Protein AF-A0A3M2YNQ0-F1 (afdb_monomer)

Organism: Pseudomonas syringae pv. maculicola (NCBI:txid59511)

Radius of gyration: 17.71 Å; Cα contacts (8 Å, |Δi|>4): 78; chains: 1; bounding box: 39×14×44 Å

Solvent-accessible surface area (backbone atoms only — not comparab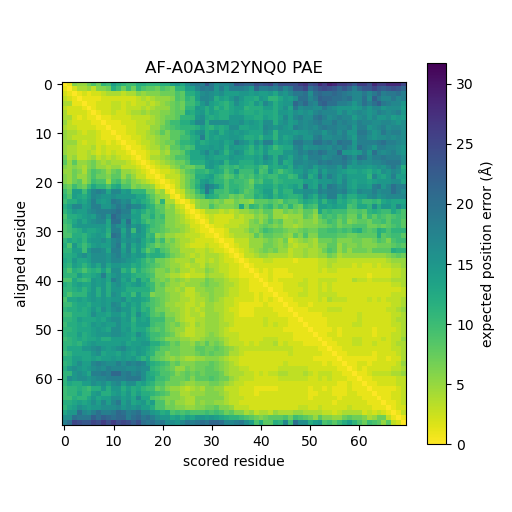le to full-atom values): 4644 Å² total; per-residue (Å²): 131,71,59,65,73,74,74,43,58,73,94,76,45,85,80,83,86,84,85,86,83,81,68,84,67,65,35,62,44,98,86,67,43,79,36,82,36,40,60,33,70,62,77,68,44,78,32,46,65,68,44,63,69,37,92,48,36,37,92,71,63,31,31,74,90,40,59,91,75,116

Secondary structure (DSSP, 8-state):
--HHHHHS-GGG----S----------B-TTSPBPS-EE-TTT--EE-HHHHHSTT-BTTTB-TTTTT--

Sequence (70 aa):
MLKYLEEVPEQESQWRGECFVFDNRVTVRHDLTEGDYDQCHACRTPISAEDRASEHYAPGVSCPHCWDSL

InterPro domains:
  IPR020936 tRNA uridine(34) hydroxylase [PTHR43268] (2-66)
  IPR036873 Rhodanese-like domain superfamily [G3DSA:3.40.250.10] (1-49)

Structure (mmCIF, N/CA/C/O backbone):
data_AF-A0A3M2YNQ0-F1
#
_entry.id   AF-A0A3M2YNQ0-F1
#
loop_
_atom_site.group_PDB
_atom_site.id
_atom_site.type_symbol
_atom_site.label_atom_id
_atom_site.label_alt_id
_atom_site.label_comp_id
_atom_site.label_asym_id
_atom_site.label_entity_id
_atom_site.label_seq_id
_atom_site.pdbx_PDB_ins_code
_atom_site.Cartn_x
_atom_site.Cartn_y
_atom_site.Cartn_z
_atom_site.occupancy
_atom_site.B_iso_or_equiv
_atom_site.auth_seq_id
_atom_site.auth_comp_id
_atom_site.auth_asym_id
_atom_site.auth_atom_id
_atom_site.pdbx_PDB_model_num
ATOM 1 N N . MET A 1 1 ? -12.682 -4.464 9.544 1.00 59.06 1 MET A N 1
ATOM 2 C CA . MET A 1 1 ? -13.667 -3.702 10.344 1.00 59.06 1 MET A CA 1
ATOM 3 C C . MET A 1 1 ? -13.543 -4.109 11.811 1.00 59.06 1 MET A C 1
ATOM 5 O O . MET A 1 1 ? -13.388 -5.302 12.060 1.00 59.06 1 MET A O 1
ATOM 9 N N . LEU A 1 2 ? -13.561 -3.161 12.757 1.00 66.81 2 LEU A N 1
ATOM 10 C CA . LEU A 1 2 ? -13.340 -3.388 14.200 1.00 66.81 2 LEU A CA 1
ATOM 11 C C . LEU A 1 2 ? -14.646 -3.740 14.938 1.00 66.81 2 LEU A C 1
ATOM 13 O O . LEU A 1 2 ? -15.043 -3.076 15.891 1.00 66.81 2 LEU A O 1
ATOM 17 N N . LYS A 1 3 ? -15.283 -4.832 14.512 1.00 73.50 3 LYS A N 1
ATOM 18 C CA . LYS A 1 3 ? -16.608 -5.295 14.960 1.00 73.50 3 LYS A CA 1
ATOM 19 C C . LYS A 1 3 ? -16.794 -5.390 16.488 1.00 73.50 3 LYS A C 1
ATOM 21 O O . LYS A 1 3 ? -17.882 -5.179 16.997 1.00 73.50 3 LYS A O 1
ATOM 26 N N . TYR A 1 4 ? -15.725 -5.646 17.241 1.00 77.06 4 TYR A N 1
ATOM 27 C CA . TYR A 1 4 ? -15.767 -5.700 18.707 1.00 77.06 4 TYR A CA 1
ATOM 28 C C . TYR A 1 4 ? -16.105 -4.349 19.356 1.00 77.06 4 TYR A C 1
ATOM 30 O O . TYR A 1 4 ? -16.882 -4.303 20.303 1.00 77.06 4 TYR A O 1
ATOM 38 N N . LEU A 1 5 ? -15.558 -3.253 18.823 1.00 78.25 5 LEU A N 1
ATOM 39 C CA . LEU A 1 5 ? -15.892 -1.905 19.290 1.00 78.25 5 LEU A CA 1
ATOM 40 C C . LEU A 1 5 ? -17.306 -1.489 18.855 1.00 78.25 5 LEU A C 1
ATOM 42 O O . LEU A 1 5 ? -17.882 -0.587 19.451 1.00 78.25 5 LEU A O 1
ATOM 46 N N . GLU A 1 6 ? -17.853 -2.131 17.818 1.00 80.56 6 GLU A N 1
ATOM 47 C CA . GLU A 1 6 ? -19.218 -1.888 17.334 1.00 80.56 6 GLU A CA 1
ATOM 48 C C . GLU A 1 6 ? -20.268 -2.603 18.195 1.00 80.56 6 GLU A C 1
ATOM 50 O O . GLU A 1 6 ? -21.353 -2.070 18.411 1.00 80.56 6 GLU A O 1
ATOM 55 N N . GLU A 1 7 ? -19.962 -3.808 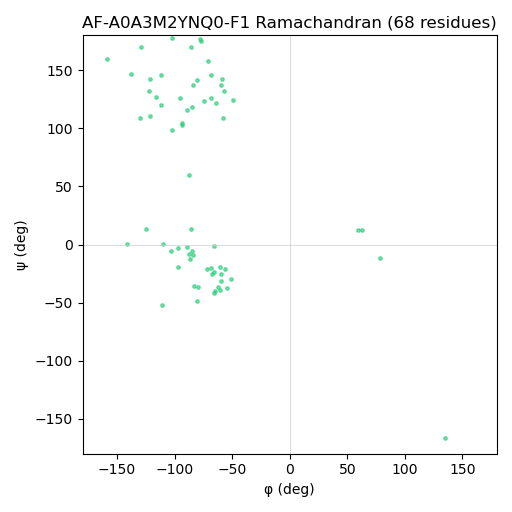18.680 1.00 86.12 7 GLU A N 1
ATOM 56 C CA . GLU A 1 7 ? -20.931 -4.672 19.367 1.00 86.12 7 GLU A CA 1
ATOM 57 C C . GLU A 1 7 ? -20.877 -4.571 20.900 1.00 86.12 7 GLU A C 1
ATOM 59 O O . GLU A 1 7 ? -21.845 -4.949 21.560 1.00 86.12 7 GLU A O 1
ATOM 64 N N . VAL A 1 8 ? -19.782 -4.064 21.481 1.00 89.00 8 VAL A N 1
ATOM 65 C CA . VAL A 1 8 ? -19.593 -3.994 22.940 1.00 89.00 8 VAL A CA 1
ATOM 66 C C . VAL A 1 8 ? -19.621 -2.540 23.428 1.00 89.00 8 VAL A C 1
ATOM 68 O O . VAL A 1 8 ? -18.761 -1.752 23.027 1.00 89.00 8 VAL A O 1
ATOM 71 N N . PRO A 1 9 ? -20.557 -2.166 24.326 1.00 88.00 9 PRO A N 1
ATOM 72 C CA . PRO A 1 9 ? -20.587 -0.838 24.931 1.00 88.00 9 PRO A CA 1
ATOM 73 C C . PRO A 1 9 ? -19.293 -0.521 25.683 1.00 88.00 9 PRO A C 1
ATOM 75 O O . PRO A 1 9 ? -18.742 -1.373 26.376 1.00 88.00 9 PRO A O 1
ATOM 78 N N . GLU A 1 10 ? -18.837 0.731 25.616 1.00 84.06 10 GLU A N 1
ATOM 79 C CA . GLU A 1 10 ? -17.579 1.165 26.242 1.00 84.06 10 GLU A CA 1
ATOM 80 C C . GLU A 1 10 ? -17.516 0.843 27.742 1.00 84.06 10 GLU A C 1
ATOM 82 O O . GLU A 1 10 ? -16.473 0.434 28.243 1.00 84.06 10 GLU A O 1
ATOM 87 N N . GLN A 1 11 ? -18.640 0.962 28.457 1.00 89.19 11 GLN A N 1
ATOM 88 C CA . GLN A 1 11 ? -18.698 0.693 29.898 1.00 89.19 11 GLN A CA 1
ATOM 89 C C . GLN A 1 11 ? -18.443 -0.784 30.241 1.00 89.19 11 GLN A C 1
ATOM 91 O O . GLN A 1 11 ? -18.029 -1.096 31.357 1.00 89.19 11 GLN A O 1
ATOM 96 N N . GLU A 1 12 ? -18.678 -1.679 29.283 1.00 87.44 12 GLU A N 1
ATOM 97 C CA . GLU A 1 12 ? -18.439 -3.121 29.375 1.00 87.44 12 GLU A CA 1
ATOM 98 C C . GLU A 1 12 ? -17.170 -3.538 28.613 1.00 87.44 12 GLU A C 1
ATOM 100 O O . GLU A 1 12 ? -16.738 -4.693 28.687 1.00 87.44 12 GLU A O 1
ATOM 105 N N . SER A 1 13 ? -16.545 -2.594 27.901 1.00 87.75 13 SER A N 1
ATOM 106 C CA . SER A 1 13 ? -15.338 -2.832 27.129 1.00 87.75 13 SER A CA 1
ATOM 107 C C . SER A 1 13 ? -14.165 -3.107 28.057 1.00 87.75 13 SER A C 1
ATOM 109 O O . SER A 1 13 ? -13.815 -2.333 28.951 1.00 87.75 13 SER A O 1
ATOM 111 N N . GLN A 1 14 ? 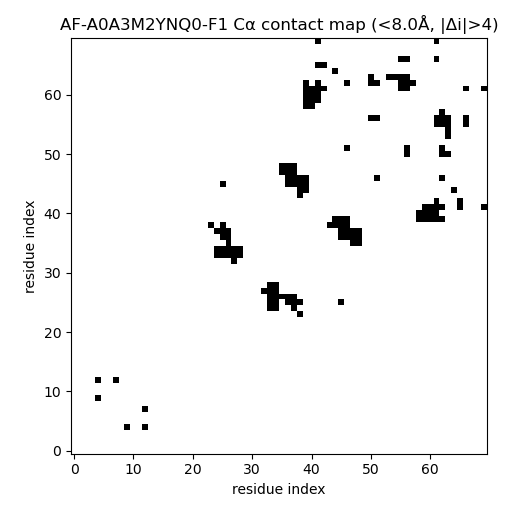-13.510 -4.234 27.806 1.00 86.56 14 GLN A N 1
ATOM 112 C CA . GLN A 1 14 ? -12.266 -4.589 28.480 1.00 86.56 14 GLN A CA 1
ATOM 113 C C . GLN A 1 14 ? -11.050 -3.945 27.796 1.00 86.56 14 GLN A C 1
ATOM 115 O O . GLN A 1 14 ? -9.938 -4.010 28.322 1.00 86.56 14 GLN A O 1
ATOM 120 N N . TRP A 1 15 ? -11.240 -3.324 26.626 1.00 84.31 15 TRP A N 1
ATOM 121 C CA . TRP A 1 15 ? -10.173 -2.665 25.886 1.00 84.31 15 TRP A CA 1
ATOM 122 C C . TRP A 1 15 ? -9.785 -1.343 26.553 1.00 84.31 15 TRP A C 1
ATOM 124 O O . TRP A 1 15 ? -10.612 -0.448 26.719 1.00 84.31 15 TRP A O 1
ATOM 134 N N . ARG A 1 16 ? -8.503 -1.204 26.906 1.00 80.38 16 ARG A N 1
ATOM 135 C CA . ARG A 1 16 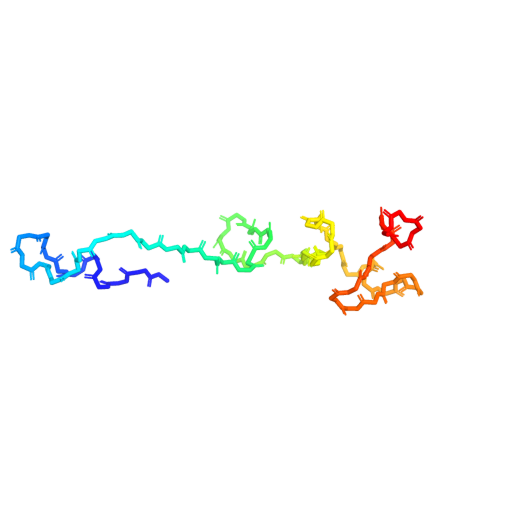? -7.929 0.030 27.457 1.00 80.38 16 ARG A CA 1
ATOM 136 C C . ARG A 1 16 ? -6.668 0.391 26.684 1.00 80.38 16 ARG A C 1
ATOM 138 O O . ARG A 1 16 ? -5.656 -0.290 26.812 1.00 80.38 16 ARG A O 1
ATOM 145 N N . GLY A 1 17 ? -6.739 1.450 25.888 1.00 83.50 17 GLY A N 1
ATOM 146 C CA . GLY A 1 17 ? -5.644 1.904 25.034 1.00 83.50 17 GLY A CA 1
ATOM 147 C C . GLY A 1 17 ? -6.125 2.260 23.632 1.00 83.50 17 GLY A C 1
ATOM 148 O O . GLY A 1 17 ? -7.324 2.369 23.382 1.00 83.50 17 GLY A O 1
ATOM 149 N N . GLU A 1 18 ? -5.185 2.420 22.709 1.00 76.31 18 GLU A N 1
ATOM 150 C CA . GLU A 1 18 ? -5.447 2.865 21.338 1.00 76.31 18 GLU A CA 1
ATOM 151 C C . GLU A 1 18 ? -5.177 1.738 20.333 1.00 76.31 18 GLU A C 1
ATOM 153 O O . GLU A 1 18 ? -4.287 0.909 20.530 1.00 76.31 18 GLU A O 1
ATOM 158 N N . CYS A 1 19 ? -5.961 1.686 19.253 1.00 73.69 19 CYS A N 1
ATOM 159 C CA . CYS A 1 19 ? -5.765 0.735 18.161 1.00 73.69 19 CYS A CA 1
ATOM 160 C C . CYS A 1 19 ? -4.946 1.391 17.047 1.00 73.69 19 CYS A C 1
ATOM 162 O O . CYS A 1 19 ? -5.323 2.439 16.524 1.00 73.69 19 CYS A O 1
ATOM 164 N N . PHE A 1 20 ? -3.847 0.755 16.655 1.00 64.38 20 PHE A N 1
ATOM 165 C CA . PHE A 1 20 ? -3.058 1.181 15.511 1.00 64.38 20 PHE A CA 1
ATOM 166 C C . PHE A 1 20 ? -3.518 0.427 14.262 1.00 64.38 20 PHE A C 1
ATOM 168 O O . PHE A 1 20 ? -3.228 -0.757 14.086 1.00 64.38 20 PHE A O 1
ATOM 175 N N . VAL A 1 21 ? -4.296 1.106 13.420 1.00 63.97 21 VAL A N 1
ATOM 176 C CA . VAL A 1 21 ? -4.885 0.521 12.212 1.00 63.97 21 VAL A CA 1
ATOM 177 C C . VAL A 1 21 ? -3.965 0.795 11.026 1.00 63.97 21 VAL A C 1
ATOM 179 O O . VAL A 1 21 ? -3.936 1.906 10.502 1.00 63.97 21 VAL A O 1
ATOM 182 N N . PHE A 1 22 ? -3.238 -0.230 10.581 1.00 62.06 22 PHE A N 1
ATOM 183 C CA . PHE A 1 22 ? -2.607 -0.235 9.265 1.00 62.06 22 PHE A CA 1
ATOM 184 C C . PHE A 1 22 ? -3.432 -1.086 8.324 1.00 62.06 22 PHE A C 1
ATOM 186 O O . PHE A 1 22 ? -3.333 -2.311 8.310 1.00 62.06 22 PHE A O 1
ATOM 193 N N . ASP A 1 23 ? -4.254 -0.416 7.535 1.00 65.38 23 ASP A N 1
ATOM 194 C CA . ASP A 1 23 ? -4.801 -1.040 6.356 1.00 65.38 23 ASP A CA 1
ATOM 195 C C . ASP A 1 23 ? -3.831 -0.784 5.204 1.00 65.38 23 ASP A C 1
ATOM 197 O O . ASP A 1 23 ? -3.584 0.368 4.852 1.00 65.38 23 ASP A O 1
ATOM 201 N N . ASN A 1 24 ? -3.238 -1.847 4.656 1.00 59.22 24 ASN A N 1
ATOM 202 C CA . ASN A 1 24 ? -2.319 -1.754 3.516 1.00 59.22 24 ASN A CA 1
ATOM 203 C C . ASN A 1 24 ? -3.028 -1.282 2.233 1.00 59.22 24 ASN A C 1
ATOM 205 O O . ASN A 1 24 ? -2.379 -1.127 1.204 1.00 59.22 24 ASN A O 1
ATOM 209 N N . ARG A 1 25 ? -4.346 -1.037 2.276 1.00 69.56 25 ARG A N 1
ATOM 210 C CA . ARG A 1 25 ? -5.078 -0.340 1.219 1.00 69.56 25 ARG A CA 1
ATOM 211 C C . ARG A 1 25 ? -4.487 1.049 0.997 1.00 69.56 25 ARG A C 1
ATOM 213 O O . ARG A 1 25 ? -4.666 1.968 1.792 1.00 69.56 25 ARG A O 1
ATOM 220 N N . VAL A 1 26 ? -3.824 1.203 -0.136 1.00 67.25 26 VAL A N 1
ATOM 221 C CA . VAL A 1 26 ? -3.218 2.472 -0.560 1.00 67.25 26 VAL A CA 1
ATOM 222 C C . VAL A 1 26 ? -4.243 3.372 -1.218 1.00 67.25 26 VAL A C 1
ATOM 224 O O . VAL A 1 26 ? -4.223 4.589 -1.052 1.00 67.25 26 VAL A O 1
ATOM 227 N N . THR A 1 27 ? -5.163 2.762 -1.959 1.00 69.69 27 THR A N 1
ATOM 228 C CA . THR A 1 27 ? -6.273 3.446 -2.606 1.00 69.69 27 THR A CA 1
ATOM 229 C C . THR A 1 27 ? -7.534 2.618 -2.433 1.00 69.69 27 THR A C 1
ATOM 231 O O . THR A 1 27 ? -7.490 1.389 -2.381 1.00 69.69 27 THR A O 1
ATOM 234 N N . VAL A 1 28 ? -8.666 3.300 -2.319 1.00 78.31 28 VAL A N 1
ATOM 235 C CA . VAL A 1 28 ? -9.988 2.678 -2.359 1.00 78.31 28 VAL A CA 1
ATOM 236 C C . VAL A 1 28 ? -10.781 3.299 -3.496 1.00 78.31 28 VAL A C 1
ATOM 238 O O . VAL A 1 28 ? -10.663 4.498 -3.764 1.00 78.31 28 VAL A O 1
ATOM 241 N N . ARG A 1 29 ? -11.575 2.479 -4.180 1.00 76.44 29 ARG A N 1
ATOM 242 C CA . ARG A 1 29 ? -12.552 2.952 -5.162 1.00 76.44 29 ARG A CA 1
ATOM 243 C C . ARG A 1 29 ? -13.783 3.513 -4.443 1.00 76.44 29 ARG A C 1
ATOM 245 O O . ARG A 1 29 ? -13.885 3.480 -3.216 1.00 76.44 29 ARG A O 1
ATOM 252 N N . HIS A 1 30 ? -14.719 4.071 -5.210 1.00 72.06 30 HIS A N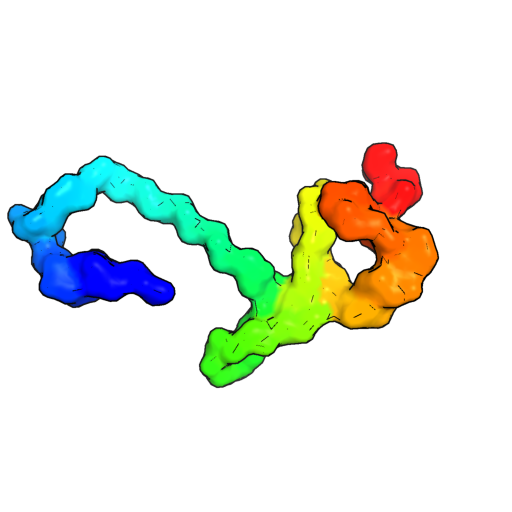 1
ATOM 253 C CA . HIS A 1 30 ? -15.907 4.737 -4.664 1.00 72.06 30 HIS A CA 1
ATOM 254 C C . HIS A 1 30 ? -16.791 3.813 -3.804 1.00 72.06 30 HIS A C 1
ATOM 256 O O . HIS A 1 30 ? -17.401 4.258 -2.839 1.00 72.06 30 HIS A O 1
ATOM 262 N N . ASP A 1 31 ? -16.817 2.524 -4.121 1.00 81.31 31 ASP A N 1
ATOM 263 C CA . ASP A 1 31 ? -17.506 1.448 -3.404 1.00 81.31 31 ASP A CA 1
ATOM 264 C C . ASP A 1 31 ? -16.679 0.848 -2.250 1.00 81.31 31 ASP A C 1
ATOM 266 O O . ASP A 1 31 ? -17.032 -0.197 -1.708 1.00 81.31 31 ASP A O 1
ATOM 270 N N . LEU A 1 32 ? -15.592 1.519 -1.849 1.00 73.81 32 LEU A N 1
ATOM 271 C CA . LEU A 1 32 ? -14.666 1.105 -0.790 1.00 73.81 32 LEU A CA 1
ATOM 272 C C . LEU A 1 32 ? -13.924 -0.210 -1.073 1.00 73.81 32 LEU A C 1
ATOM 274 O O . LEU A 1 32 ? -13.261 -0.739 -0.172 1.00 73.81 32 LEU A O 1
ATOM 278 N N . THR A 1 33 ? -13.980 -0.717 -2.309 1.00 77.88 33 THR A N 1
ATOM 279 C CA . THR A 1 33 ? -13.122 -1.824 -2.730 1.00 77.88 33 THR A CA 1
ATOM 280 C C . THR A 1 33 ? -11.684 -1.347 -2.856 1.00 77.88 33 THR A C 1
ATOM 282 O O . THR A 1 33 ? -11.408 -0.160 -3.042 1.00 77.88 33 THR A O 1
ATOM 285 N N . GLU A 1 34 ? -10.757 -2.288 -2.776 1.00 78.62 34 GLU A N 1
ATOM 286 C CA . GLU A 1 34 ? -9.339 -2.038 -3.002 1.00 78.62 34 GLU A CA 1
ATOM 287 C C . GLU A 1 34 ? -9.110 -1.431 -4.399 1.00 78.62 34 GLU A C 1
ATOM 289 O O . GLU A 1 34 ? -9.704 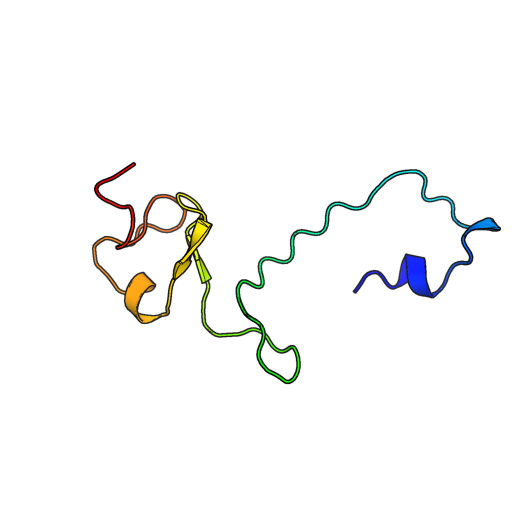-1.867 -5.389 1.00 78.62 34 GLU A O 1
ATOM 294 N N . GLY A 1 35 ? -8.329 -0.352 -4.459 1.00 80.06 35 GLY A N 1
ATOM 295 C CA . GLY A 1 35 ? -7.838 0.226 -5.706 1.00 80.06 35 GLY A CA 1
ATOM 296 C C . GLY A 1 35 ? -6.548 -0.456 -6.164 1.00 80.06 35 GLY A C 1
ATOM 297 O O . GLY A 1 35 ? -5.956 -1.240 -5.435 1.00 80.06 35 GLY A O 1
ATOM 298 N N . ASP A 1 36 ? -6.100 -0.165 -7.384 1.00 83.44 36 ASP A N 1
ATOM 299 C CA . ASP A 1 36 ? -5.049 -0.969 -8.036 1.00 83.44 36 ASP A CA 1
ATOM 300 C C . ASP A 1 36 ? -3.612 -0.564 -7.659 1.00 83.44 36 ASP A C 1
ATOM 302 O O . ASP A 1 36 ? -2.644 -1.214 -8.073 1.00 83.44 36 ASP A O 1
ATOM 306 N N . TYR A 1 37 ? -3.471 0.520 -6.895 1.00 87.75 37 TYR A N 1
ATOM 307 C CA . TYR A 1 37 ? -2.181 1.027 -6.442 1.00 87.75 37 TYR A CA 1
ATOM 308 C C . TYR A 1 37 ? -1.716 0.307 -5.182 1.00 87.75 37 TYR A C 1
ATOM 310 O O . TYR A 1 37 ? -2.482 0.122 -4.238 1.00 87.75 37 TYR A O 1
ATOM 318 N N . ASP A 1 38 ? -0.432 -0.018 -5.164 1.00 86.94 38 ASP A N 1
ATOM 319 C CA . ASP A 1 38 ? 0.294 -0.544 -4.011 1.00 86.94 38 ASP A CA 1
ATOM 320 C C . ASP A 1 38 ? 1.140 0.551 -3.359 1.00 86.94 38 ASP A C 1
ATOM 322 O O . ASP A 1 38 ? 1.178 1.671 -3.857 1.00 86.94 38 ASP A O 1
ATOM 326 N N . GLN A 1 39 ? 1.833 0.267 -2.254 1.00 87.81 39 GLN A N 1
ATOM 327 C CA . GLN A 1 39 ? 2.694 1.246 -1.582 1.00 87.81 39 GLN A CA 1
ATOM 328 C C . GLN A 1 39 ? 4.137 0.771 -1.641 1.00 87.81 39 GLN A C 1
ATOM 330 O O . GLN A 1 39 ? 4.475 -0.320 -1.186 1.00 87.81 39 GLN A O 1
ATOM 335 N N . CYS A 1 40 ? 5.034 1.625 -2.130 1.00 90.00 40 CYS A N 1
ATOM 336 C CA . CYS A 1 40 ? 6.457 1.374 -1.974 1.00 90.00 40 CYS A CA 1
ATOM 337 C C . CYS A 1 40 ? 6.816 1.396 -0.483 1.00 90.00 40 CYS A C 1
ATOM 339 O O . CYS A 1 40 ? 6.635 2.405 0.195 1.00 90.00 40 CYS A O 1
ATOM 341 N N . HIS A 1 41 ? 7.369 0.305 0.038 1.00 88.31 41 HIS A N 1
ATOM 342 C CA . HIS A 1 41 ? 7.750 0.228 1.450 1.00 88.31 41 HIS A CA 1
ATOM 343 C C . HIS A 1 41 ? 8.915 1.159 1.810 1.00 88.31 41 HIS A C 1
ATOM 345 O O . HIS A 1 41 ? 9.013 1.578 2.960 1.00 88.31 41 HIS A O 1
ATOM 351 N N . ALA A 1 42 ? 9.756 1.504 0.833 1.00 89.62 42 ALA A N 1
ATOM 352 C CA . ALA A 1 42 ? 10.946 2.314 1.046 1.00 89.62 42 ALA A CA 1
ATOM 353 C C . ALA A 1 42 ? 10.627 3.814 1.123 1.00 89.62 42 ALA A C 1
ATOM 355 O O . ALA A 1 42 ? 11.027 4.489 2.066 1.00 89.62 42 ALA A O 1
ATOM 356 N N . CYS A 1 43 ? 9.845 4.331 0.170 1.00 91.19 43 CYS A N 1
ATOM 357 C CA . CYS A 1 43 ? 9.511 5.759 0.092 1.00 91.19 43 CYS A CA 1
ATOM 358 C C . CYS A 1 43 ? 8.045 6.087 0.423 1.00 91.19 43 CYS A C 1
ATOM 360 O O . CYS A 1 43 ? 7.647 7.246 0.350 1.00 91.19 43 CYS A O 1
ATOM 362 N N . ARG A 1 44 ? 7.218 5.084 0.754 1.00 88.94 44 ARG A N 1
ATOM 363 C CA . ARG A 1 44 ? 5.782 5.206 1.095 1.00 88.94 44 ARG A CA 1
ATOM 364 C C . ARG A 1 44 ? 4.896 5.809 -0.006 1.00 88.94 44 ARG A C 1
ATOM 366 O O . ARG A 1 44 ? 3.727 6.101 0.248 1.00 88.94 44 ARG A O 1
ATOM 373 N N . THR A 1 45 ? 5.415 5.933 -1.228 1.00 88.88 45 THR A N 1
ATOM 374 C CA . THR A 1 45 ? 4.688 6.454 -2.397 1.00 88.88 45 THR A CA 1
ATOM 375 C C . THR A 1 45 ? 3.800 5.367 -3.014 1.00 88.88 45 THR A C 1
ATOM 377 O O . THR A 1 45 ? 4.231 4.209 -3.059 1.00 88.88 45 THR A O 1
ATOM 380 N N . PRO A 1 46 ? 2.581 5.697 -3.484 1.00 90.69 46 PRO A N 1
ATOM 381 C CA . PRO A 1 46 ? 1.763 4.773 -4.258 1.00 90.69 46 PRO A CA 1
ATOM 382 C C . PRO A 1 46 ? 2.466 4.338 -5.547 1.00 90.69 46 PRO A C 1
ATOM 384 O O . PRO A 1 46 ? 3.036 5.170 -6.245 1.00 90.69 46 PRO A O 1
ATOM 387 N N . ILE A 1 47 ? 2.403 3.055 -5.878 1.00 91.94 47 ILE A N 1
ATOM 388 C CA . ILE A 1 47 ? 2.979 2.473 -7.091 1.00 91.94 47 ILE A CA 1
ATOM 389 C C . ILE A 1 47 ? 1.876 1.794 -7.891 1.00 91.94 47 ILE A C 1
ATOM 391 O O . ILE A 1 47 ? 1.051 1.061 -7.339 1.00 91.94 47 ILE A O 1
ATOM 395 N N . SER A 1 48 ? 1.827 2.059 -9.192 1.00 92.56 48 SER A N 1
ATOM 396 C CA 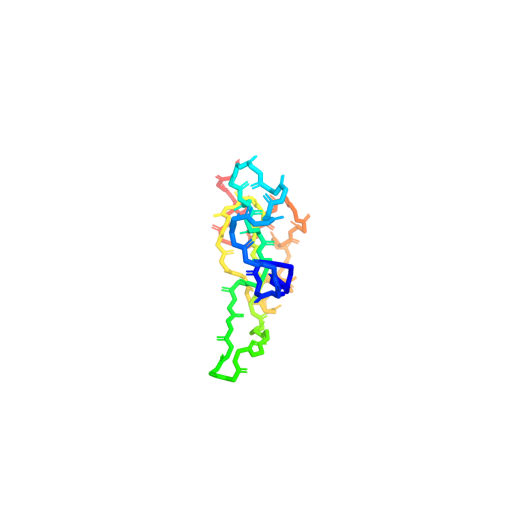. SER A 1 48 ? 0.863 1.401 -10.072 1.00 92.56 48 SER A CA 1
ATOM 397 C C . SER A 1 48 ? 1.299 -0.027 -10.427 1.00 92.56 48 SER A C 1
ATOM 399 O O . SER A 1 48 ? 2.372 -0.507 -10.046 1.00 92.56 48 SER A O 1
ATOM 401 N N . ALA A 1 49 ? 0.464 -0.745 -11.181 1.00 90.25 49 ALA A N 1
ATOM 402 C CA . ALA A 1 49 ? 0.868 -2.019 -11.770 1.00 90.25 49 ALA A CA 1
ATOM 403 C C . ALA A 1 49 ? 2.038 -1.854 -12.758 1.00 90.25 49 ALA A C 1
ATOM 405 O O . ALA A 1 49 ? 2.930 -2.699 -12.781 1.00 90.25 49 ALA A O 1
ATOM 406 N N . GLU A 1 50 ? 2.069 -0.758 -13.519 1.00 93.19 50 GLU A N 1
ATOM 407 C CA . GLU A 1 50 ? 3.170 -0.434 -14.429 1.00 93.19 50 GLU A CA 1
ATOM 408 C C . GLU A 1 50 ? 4.468 -0.142 -13.669 1.00 93.19 50 GLU A C 1
ATOM 410 O O . GLU A 1 50 ? 5.522 -0.647 -14.052 1.00 93.19 50 GLU A O 1
ATOM 415 N N . ASP A 1 51 ? 4.396 0.589 -12.552 1.00 92.62 51 ASP A N 1
ATOM 416 C CA . ASP A 1 51 ? 5.570 0.852 -11.711 1.00 92.62 51 ASP A CA 1
ATOM 417 C C . ASP A 1 51 ? 6.173 -0.449 -11.166 1.00 92.62 51 ASP A C 1
ATOM 419 O O . ASP A 1 51 ? 7.393 -0.603 -11.134 1.00 92.62 51 ASP A O 1
ATOM 423 N N . ARG A 1 52 ? 5.324 -1.416 -10.787 1.00 90.25 52 ARG A N 1
ATOM 424 C CA . ARG A 1 52 ? 5.757 -2.751 -10.334 1.00 90.25 52 ARG A CA 1
ATOM 425 C C . ARG A 1 52 ? 6.378 -3.602 -11.447 1.00 90.25 52 ARG A C 1
ATOM 427 O O . ARG A 1 52 ? 7.089 -4.556 -11.146 1.00 90.25 52 ARG A O 1
ATOM 434 N N . ALA A 1 53 ? 6.111 -3.285 -12.712 1.00 93.62 53 ALA A N 1
ATOM 435 C CA . ALA A 1 53 ? 6.690 -3.978 -13.862 1.00 93.62 53 ALA A CA 1
ATOM 436 C C . ALA A 1 53 ? 8.043 -3.389 -14.302 1.00 93.62 53 ALA A C 1
ATOM 438 O O . ALA A 1 53 ? 8.711 -3.962 -15.162 1.00 93.62 53 ALA A O 1
ATOM 439 N N . SER A 1 54 ? 8.447 -2.251 -13.736 1.00 93.88 54 SER A N 1
ATOM 440 C CA . SER A 1 54 ? 9.733 -1.630 -14.033 1.00 93.88 54 SER A CA 1
ATOM 441 C C . SER A 1 54 ? 10.901 -2.464 -13.506 1.00 93.88 54 SER A C 1
ATOM 443 O O . SER A 1 54 ? 10.850 -3.035 -12.420 1.00 93.88 54 SER A O 1
ATOM 445 N N . GLU A 1 55 ? 12.011 -2.445 -14.236 1.00 94.75 55 GLU A N 1
ATOM 446 C CA . GLU A 1 55 ? 13.296 -3.021 -13.826 1.00 94.75 55 GLU A CA 1
ATOM 447 C C . GLU A 1 55 ? 13.880 -2.398 -12.543 1.00 94.75 55 GLU A C 1
ATOM 449 O O . GLU A 1 55 ? 14.696 -3.019 -11.864 1.00 94.75 55 GLU A O 1
ATOM 454 N N . HIS A 1 56 ? 13.425 -1.198 -12.172 1.00 93.56 56 HIS A N 1
ATOM 455 C CA . HIS A 1 56 ? 13.831 -0.499 -10.950 1.00 93.56 56 HIS A CA 1
ATOM 456 C C . HIS A 1 56 ? 12.961 -0.826 -9.728 1.00 93.56 56 HIS A C 1
ATOM 458 O O . HIS A 1 56 ? 13.207 -0.325 -8.623 1.00 93.56 56 HIS A O 1
ATOM 464 N N . TYR A 1 57 ? 11.930 -1.652 -9.911 1.00 94.38 57 TYR A N 1
ATOM 465 C CA . TYR A 1 57 ? 11.105 -2.123 -8.815 1.00 94.38 57 TYR A CA 1
ATOM 466 C C . TYR A 1 57 ? 11.727 -3.353 -8.155 1.00 94.38 57 TYR A C 1
ATOM 468 O O . TYR A 1 57 ? 11.858 -4.419 -8.754 1.00 94.38 57 TYR A O 1
ATOM 476 N N . ALA A 1 58 ? 12.060 -3.206 -6.877 1.00 92.88 58 ALA A N 1
ATOM 477 C CA . ALA A 1 58 ? 12.464 -4.298 -6.013 1.00 92.88 58 ALA A CA 1
ATOM 478 C C . ALA A 1 58 ? 11.489 -4.340 -4.825 1.00 92.88 58 ALA A C 1
ATOM 480 O O . ALA A 1 58 ? 11.513 -3.427 -3.990 1.00 92.88 58 ALA A O 1
ATOM 481 N N . PRO A 1 59 ? 10.618 -5.365 -4.729 1.00 89.50 59 PRO A N 1
ATOM 482 C CA . PRO A 1 59 ? 9.623 -5.466 -3.667 1.00 89.50 59 PRO A CA 1
ATOM 483 C C . PRO A 1 59 ? 10.239 -5.256 -2.281 1.00 89.50 59 PRO A C 1
ATOM 485 O O . PRO A 1 59 ? 11.195 -5.930 -1.904 1.00 89.50 59 PRO A O 1
ATOM 488 N N . GLY A 1 60 ? 9.703 -4.297 -1.525 1.00 86.69 60 GLY A N 1
ATOM 489 C CA . GLY A 1 60 ? 10.188 -3.971 -0.181 1.00 86.69 60 GLY A CA 1
ATOM 490 C C . GLY A 1 60 ? 11.470 -3.129 -0.119 1.00 86.69 60 GLY A C 1
ATOM 491 O O . GLY A 1 60 ? 11.788 -2.625 0.954 1.00 86.69 60 GLY A O 1
ATOM 492 N N . VAL A 1 61 ? 12.183 -2.950 -1.234 1.00 91.88 61 VAL A N 1
ATOM 493 C CA . VAL A 1 61 ? 13.498 -2.290 -1.282 1.00 91.88 61 VAL A CA 1
ATOM 494 C C . VAL A 1 61 ? 13.425 -0.948 -1.992 1.00 91.88 61 VAL A C 1
ATOM 496 O O . VAL A 1 61 ? 13.872 0.047 -1.439 1.00 91.88 61 VAL A O 1
ATOM 499 N N . SER A 1 62 ? 12.864 -0.900 -3.200 1.00 93.38 62 SER A N 1
ATOM 500 C CA . SER A 1 62 ? 12.840 0.313 -4.018 1.00 93.38 62 SER A CA 1
ATOM 501 C C . SER A 1 62 ? 11.739 0.276 -5.072 1.00 93.38 62 SER A C 1
ATOM 503 O O . SER A 1 62 ? 11.245 -0.781 -5.459 1.00 93.38 62 SER A O 1
ATOM 505 N N . CYS A 1 63 ? 11.364 1.450 -5.566 1.00 94.62 63 CYS A N 1
ATOM 506 C CA . CYS A 1 63 ? 10.460 1.607 -6.702 1.00 94.62 63 CYS A CA 1
ATOM 507 C C . CYS A 1 63 ? 11.075 2.553 -7.744 1.00 94.62 63 CYS A C 1
ATOM 509 O O . CYS A 1 63 ? 12.051 3.237 -7.422 1.00 94.62 63 CYS A O 1
ATOM 511 N N . PRO A 1 64 ? 10.488 2.672 -8.948 1.00 95.25 64 PRO A N 1
ATOM 512 C CA . PRO A 1 64 ? 10.977 3.581 -9.993 1.00 95.25 64 PRO A CA 1
ATOM 513 C C . PRO A 1 64 ? 11.084 5.047 -9.559 1.00 95.25 64 PRO A C 1
ATOM 515 O O . PRO A 1 64 ? 11.857 5.802 -10.138 1.00 95.25 64 PRO A O 1
ATOM 518 N N . HIS A 1 65 ? 10.356 5.433 -8.510 1.00 92.31 65 HIS A N 1
ATOM 519 C CA . HIS A 1 65 ? 10.370 6.788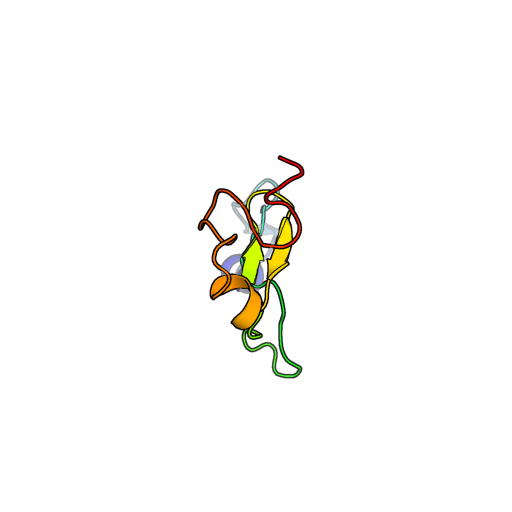 -7.959 1.00 92.31 65 HIS A CA 1
ATOM 520 C C . HIS A 1 65 ? 11.471 7.033 -6.917 1.00 92.31 65 HIS A C 1
ATOM 522 O O . HIS A 1 65 ? 11.666 8.175 -6.519 1.00 92.31 65 HIS A O 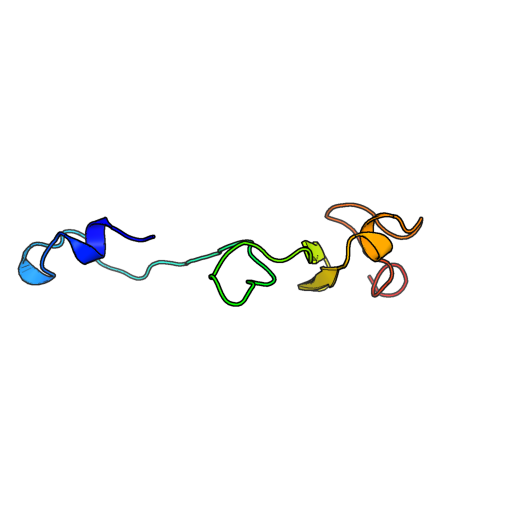1
ATOM 528 N N . CYS A 1 66 ? 12.147 5.994 -6.413 1.00 94.31 66 CYS A N 1
ATOM 529 C CA . CYS A 1 66 ? 13.142 6.147 -5.340 1.00 94.31 66 CYS A CA 1
ATOM 530 C C . CYS A 1 66 ? 14.393 5.271 -5.476 1.00 94.31 66 CYS A C 1
ATOM 532 O O . CYS A 1 66 ? 15.242 5.306 -4.596 1.00 94.31 66 CYS A O 1
ATOM 534 N N . TRP A 1 67 ? 14.509 4.451 -6.521 1.00 94.00 67 TRP A N 1
ATOM 535 C CA . TRP A 1 67 ? 15.613 3.496 -6.676 1.00 94.00 67 TRP A CA 1
ATOM 536 C C . TRP A 1 67 ? 17.003 4.142 -6.724 1.00 94.00 67 TRP A C 1
ATOM 538 O O . TRP A 1 67 ? 17.978 3.484 -6.375 1.00 94.00 67 TRP A O 1
ATOM 548 N N . ASP A 1 68 ? 17.098 5.408 -7.128 1.00 92.38 68 ASP A N 1
ATOM 549 C CA . ASP A 1 68 ? 18.342 6.180 -7.205 1.00 92.38 68 ASP A CA 1
ATOM 550 C C . ASP A 1 68 ? 18.593 7.073 -5.976 1.00 92.38 68 ASP A C 1
ATOM 552 O O . ASP A 1 68 ? 19.625 7.735 -5.891 1.00 92.38 68 ASP A O 1
ATOM 556 N N . SER A 1 69 ? 17.643 7.098 -5.038 1.00 81.81 69 SER A N 1
ATOM 557 C CA . SER A 1 69 ? 17.555 8.085 -3.955 1.00 81.81 69 SER A CA 1
ATOM 558 C C . SER A 1 69 ? 17.493 7.444 -2.560 1.00 81.81 69 SER A C 1
ATOM 560 O O . SER A 1 69 ? 17.130 8.118 -1.594 1.00 81.81 69 SER A O 1
ATOM 562 N N . LEU A 1 70 ? 17.798 6.146 -2.457 1.00 66.19 70 LEU A N 1
ATOM 563 C CA . LEU A 1 70 ? 17.812 5.372 -1.208 1.00 66.19 70 LEU A CA 1
ATOM 564 C C . LEU A 1 70 ? 19.185 5.333 -0.536 1.00 66.19 70 LEU A C 1
ATOM 566 O O . LEU A 1 70 ? 20.205 5.258 -1.257 1.00 66.19 70 LEU A O 1
#

Mean predicted aligned error: 8.6 Å

Nearest PDB structures (foldseek):
  2csv-assembly1_A  TM=3.566E-01  e=4.229E+00  Homo sapiens
  7mzw-assembly1_A  TM=3.895E-01  e=6.911E+00  Homo sapiens

Foldseek 3Di:
DPVCPVPDDPVRDPDDDDDDDDDQQPDADPVRHRDQWGAALPPRDTAHPVQCVDPLDDHNPGTPVPSPPD

pLDDT: mean 83.3, std 10.03, range [59.06, 95.25]